Protein AF-U2T805-F1 (afdb_monomer)

pLDDT: mean 90.19, std 7.95, range [55.75, 98.56]

Foldseek 3Di:
DVVVVVVVVVVCVVPVVVVVVVVVVVVVVVVVCCVVPPPDDDPDDDDPPDPVVVVLVVCCVPPVVPSDDDDDDDDADPVRDDDDPVRLVVVVVVQVVCCVDPRDPDGDRVVVVVVVVVVVVVVVVVVVVVVVVVVVVVVVVVVVVVVVVVVVVVVVVVVVD

Nearest PDB structures (foldseek):
  8r08-assembly1_S  TM=1.888E-01  e=8.345E+00  Homo sapiens

Organism: NCBI:txid1358026

Sequence (161 aa):
MAELLYRLGKGSAKRAWVVIGAWIVVLAIAGAGFLIGYKGLSSSFDIPGTASGAVTDDLAKKLPKFSGASGTVVLTTKDGSAFTDAQKTAIADRIESAKDLPDVSGVTDPFSTEKQRADQQQQITDGRAKITAATAQLDAGQTQLDAGTAQLEAAQAQLDA

Solvent-accessible surface area (backbone atoms only — not comparable to full-atom values): 9804 Å² total; per-residue (Å²): 108,70,69,59,51,49,52,50,51,54,52,43,63,77,38,42,69,59,54,51,48,52,49,51,51,53,49,50,52,52,50,50,49,43,71,73,67,62,84,70,91,72,96,76,84,87,69,90,89,38,74,68,52,54,52,53,53,49,40,38,71,76,40,55,92,72,59,69,86,88,85,86,84,88,88,79,55,96,84,70,57,81,81,48,71,70,54,50,52,57,49,48,56,55,51,56,60,47,51,77,40,96,88,40,93,73,75,82,59,67,65,64,53,50,49,51,52,52,53,52,53,48,52,53,54,54,49,50,53,50,50,56,54,51,52,56,51,50,56,54,48,48,54,51,51,54,53,51,48,55,50,51,54,53,53,50,58,62,73,78,105

Radius of gyration: 39.88 Å; Cα contacts (8 Å, |Δi|>4): 30; chains: 1; bounding box: 95×45×110 Å

Structure (mmCIF, N/CA/C/O backbone):
data_AF-U2T805-F1
#
_entry.id   AF-U2T805-F1
#
loop_
_atom_site.group_PDB
_atom_site.id
_atom_site.type_symbol
_atom_site.label_atom_id
_atom_site.label_alt_id
_atom_site.label_comp_id
_atom_site.label_asym_id
_atom_site.label_entity_id
_atom_site.label_seq_id
_atom_site.pdbx_PDB_ins_code
_atom_site.Cartn_x
_atom_site.Cartn_y
_atom_site.Cartn_z
_atom_site.occupancy
_atom_site.B_iso_or_equiv
_atom_site.auth_seq_id
_atom_site.auth_comp_id
_atom_site.auth_asym_id
_atom_site.auth_atom_id
_atom_site.pdbx_PDB_model_num
ATOM 1 N N . MET A 1 1 ? 40.712 -28.708 -45.990 1.00 55.75 1 MET A N 1
ATOM 2 C CA . MET A 1 1 ? 40.174 -27.596 -45.165 1.00 55.75 1 MET A CA 1
ATOM 3 C C . MET A 1 1 ? 41.197 -26.492 -44.910 1.00 55.75 1 MET A C 1
ATOM 5 O O . MET A 1 1 ? 40.883 -25.345 -45.200 1.00 55.75 1 MET A O 1
ATOM 9 N N . ALA A 1 2 ? 42.411 -26.808 -44.440 1.00 74.06 2 ALA A N 1
ATOM 10 C CA . ALA A 1 2 ? 43.448 -25.806 -44.151 1.00 74.06 2 ALA A CA 1
ATOM 11 C C . ALA A 1 2 ? 43.795 -24.894 -45.344 1.00 74.06 2 ALA A C 1
ATOM 13 O O . ALA A 1 2 ? 43.910 -23.685 -45.181 1.00 74.06 2 ALA A O 1
ATOM 14 N N . GLU A 1 3 ? 43.871 -25.439 -46.560 1.00 79.62 3 GLU A N 1
ATOM 15 C CA . GLU A 1 3 ? 44.177 -24.647 -47.760 1.00 79.62 3 GLU A CA 1
ATOM 16 C C . GLU A 1 3 ? 43.044 -23.678 -48.154 1.00 79.62 3 GLU A C 1
ATOM 18 O O . GLU A 1 3 ? 43.290 -22.565 -48.619 1.00 79.62 3 GLU A O 1
ATOM 23 N N . LEU A 1 4 ? 41.791 -24.061 -47.899 1.00 79.94 4 LEU A N 1
ATOM 24 C CA . LEU A 1 4 ? 40.609 -23.242 -48.180 1.00 79.94 4 LEU A CA 1
ATOM 25 C C . LEU A 1 4 ? 40.520 -22.062 -47.198 1.00 79.94 4 LEU A C 1
ATOM 27 O O . LEU A 1 4 ? 40.309 -20.923 -47.614 1.00 79.94 4 LEU A O 1
ATOM 31 N N . LEU A 1 5 ? 40.796 -22.320 -45.914 1.00 82.75 5 LEU A N 1
ATOM 32 C CA . LEU A 1 5 ? 40.925 -21.295 -44.874 1.00 82.75 5 LEU A CA 1
ATOM 33 C C . LEU A 1 5 ? 42.141 -20.389 -45.105 1.00 82.75 5 LEU A C 1
ATOM 35 O O . LEU A 1 5 ? 42.037 -19.181 -44.916 1.00 82.75 5 LEU A O 1
ATOM 39 N N . TYR A 1 6 ? 43.268 -20.933 -45.575 1.00 83.00 6 TYR A N 1
ATOM 40 C CA . TYR A 1 6 ? 44.452 -20.147 -45.929 1.00 83.00 6 TYR A CA 1
ATOM 41 C C . TYR A 1 6 ? 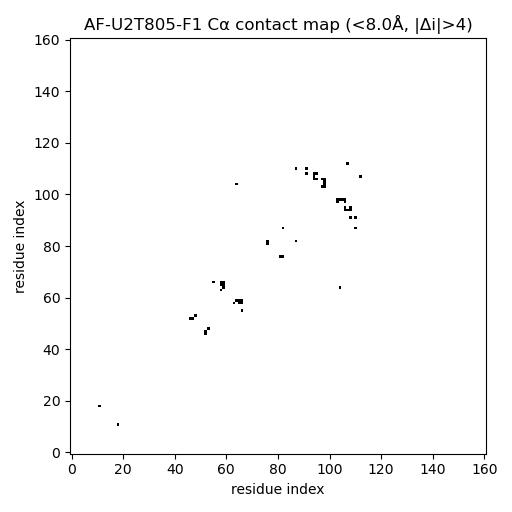44.167 -19.184 -47.089 1.00 83.00 6 TYR A C 1
ATOM 43 O O . TYR A 1 6 ? 44.547 -18.014 -47.037 1.00 83.00 6 TYR A O 1
ATOM 51 N N . ARG A 1 7 ? 43.442 -19.634 -48.122 1.00 83.69 7 ARG A N 1
ATOM 52 C CA . ARG A 1 7 ? 43.032 -18.778 -49.248 1.00 83.69 7 ARG A CA 1
ATOM 53 C C . ARG A 1 7 ? 42.033 -17.700 -48.826 1.00 83.69 7 ARG A C 1
ATOM 55 O O . ARG A 1 7 ? 42.204 -16.550 -49.229 1.00 83.69 7 ARG A O 1
ATOM 62 N N . LEU A 1 8 ? 41.046 -18.042 -47.996 1.00 81.56 8 LEU A N 1
ATOM 63 C CA . LEU A 1 8 ? 40.088 -17.086 -47.427 1.00 81.56 8 LEU A CA 1
ATOM 64 C C . LEU A 1 8 ? 40.781 -16.057 -46.527 1.00 81.56 8 LEU A C 1
ATOM 66 O O . LEU A 1 8 ? 40.606 -14.861 -46.728 1.00 81.56 8 LEU A O 1
ATOM 70 N N . GLY A 1 9 ? 41.637 -16.499 -45.603 1.00 81.31 9 GLY A N 1
ATOM 71 C CA . GLY A 1 9 ? 42.393 -15.622 -44.709 1.00 81.31 9 GLY A CA 1
ATOM 72 C C . GLY A 1 9 ? 43.346 -14.694 -45.463 1.00 81.31 9 GLY A C 1
ATOM 73 O O . GLY A 1 9 ? 43.364 -13.490 -45.216 1.00 81.31 9 GLY A O 1
ATOM 74 N N . LYS A 1 10 ? 44.078 -15.214 -46.457 1.00 83.12 10 LYS A N 1
ATOM 75 C CA . LYS A 1 10 ? 44.963 -14.410 -47.316 1.00 83.12 10 LYS A CA 1
ATOM 76 C C . LYS A 1 10 ? 44.183 -13.415 -48.181 1.00 83.12 10 LYS A C 1
ATOM 78 O O . LYS A 1 10 ? 44.658 -12.300 -48.395 1.00 83.12 10 LYS A O 1
ATOM 83 N N . GLY A 1 11 ? 42.999 -13.792 -48.668 1.00 81.25 11 GLY A N 1
ATOM 84 C CA . GLY A 1 11 ? 42.089 -12.910 -49.406 1.00 81.25 11 GLY A CA 1
ATOM 85 C C . GLY A 1 11 ? 41.535 -11.778 -48.537 1.00 81.25 11 GLY A C 1
ATOM 86 O O . GLY A 1 11 ? 41.597 -10.615 -48.939 1.00 81.25 11 GLY A O 1
ATOM 87 N N . SER A 1 12 ? 41.091 -12.105 -47.323 1.00 81.00 12 SER A N 1
ATOM 88 C CA . SER A 1 12 ? 40.615 -11.136 -46.334 1.00 81.00 12 SER A CA 1
ATOM 89 C C . SER A 1 12 ? 41.722 -10.187 -45.874 1.00 81.00 12 SER A C 1
ATOM 91 O O . SER A 1 12 ? 41.491 -8.987 -45.797 1.00 81.00 12 SER A O 1
ATOM 93 N N . ALA A 1 13 ? 42.947 -10.679 -45.654 1.00 82.50 13 ALA A N 1
ATOM 94 C CA . ALA A 1 13 ? 44.087 -9.855 -45.243 1.00 82.50 13 ALA A CA 1
ATOM 95 C C . ALA A 1 13 ? 44.553 -8.887 -46.345 1.00 82.50 13 ALA A C 1
ATOM 97 O O . ALA A 1 13 ? 44.851 -7.728 -46.068 1.00 82.50 13 ALA A O 1
ATOM 98 N N . LYS A 1 14 ? 44.562 -9.321 -47.615 1.00 87.50 14 LYS A N 1
ATOM 99 C CA . LYS A 1 14 ? 44.898 -8.441 -48.751 1.00 87.50 14 LYS A CA 1
ATOM 100 C C . LYS A 1 14 ? 43.884 -7.313 -48.962 1.00 87.50 14 LYS A C 1
ATOM 102 O O . LYS A 1 14 ? 44.233 -6.295 -49.549 1.00 87.50 14 LYS A O 1
ATOM 107 N N . ARG A 1 15 ? 42.635 -7.495 -48.520 1.00 89.19 15 ARG A N 1
ATOM 108 C CA . ARG A 1 15 ? 41.552 -6.502 -48.605 1.00 89.19 15 ARG A CA 1
ATOM 109 C C . ARG A 1 15 ? 40.981 -6.183 -47.222 1.00 89.19 15 ARG A C 1
ATOM 111 O O . ARG A 1 15 ? 39.768 -6.042 -47.078 1.00 89.19 15 ARG A O 1
ATOM 118 N N . ALA A 1 16 ? 41.851 -6.054 -46.219 1.00 87.38 16 ALA A N 1
ATOM 119 C CA . ALA A 1 16 ? 41.444 -5.915 -44.820 1.00 87.38 16 ALA A CA 1
ATOM 120 C C . ALA A 1 16 ? 40.433 -4.776 -44.609 1.00 87.38 16 ALA A C 1
ATOM 122 O O . ALA A 1 16 ? 39.414 -4.974 -43.958 1.00 87.38 16 ALA A O 1
ATOM 123 N N . TRP A 1 17 ? 40.643 -3.624 -45.251 1.00 89.56 17 TRP A N 1
ATOM 124 C CA . TRP A 1 17 ? 39.733 -2.477 -45.168 1.00 89.56 17 TRP A CA 1
ATOM 125 C C . TRP A 1 17 ? 38.333 -2.740 -45.735 1.00 89.56 17 TRP A C 1
ATOM 127 O O . TRP A 1 17 ? 37.355 -2.254 -45.178 1.00 89.56 17 TRP A O 1
ATOM 137 N N . VAL A 1 18 ? 38.214 -3.545 -46.795 1.00 92.19 18 VAL A N 1
ATOM 138 C CA . VAL A 1 18 ? 36.907 -3.926 -47.360 1.00 92.19 18 VAL A CA 1
ATOM 139 C C . VAL A 1 18 ? 36.173 -4.864 -46.407 1.00 92.19 18 VAL A C 1
ATOM 141 O O . VAL A 1 18 ? 34.978 -4.700 -46.186 1.00 92.19 18 VAL A O 1
ATOM 144 N N . VAL A 1 19 ? 36.888 -5.822 -45.811 1.00 93.12 19 VAL A N 1
ATOM 145 C CA . VAL A 1 19 ? 36.311 -6.760 -44.836 1.00 93.12 19 VAL A CA 1
ATOM 146 C C . VAL A 1 19 ? 35.861 -6.025 -43.572 1.00 93.12 19 VAL A C 1
ATOM 148 O O . VAL A 1 19 ? 34.758 -6.267 -43.091 1.00 93.12 19 VAL A O 1
ATOM 151 N N . ILE A 1 20 ? 36.674 -5.092 -43.069 1.00 94.00 20 ILE A N 1
ATOM 152 C CA . ILE A 1 20 ? 36.329 -4.244 -41.920 1.00 94.00 20 ILE A CA 1
ATOM 153 C C . ILE A 1 20 ? 35.111 -3.375 -42.245 1.00 94.00 20 ILE A C 1
ATOM 155 O O . ILE A 1 20 ? 34.157 -3.360 -41.473 1.00 94.00 20 ILE A O 1
ATOM 159 N N . GLY A 1 21 ? 35.099 -2.701 -43.400 1.00 96.38 21 GLY A N 1
ATOM 160 C CA . GLY A 1 21 ? 33.964 -1.884 -43.832 1.00 96.38 21 GLY A CA 1
ATOM 161 C C . GLY A 1 21 ? 32.672 -2.693 -43.959 1.00 96.38 21 GLY A C 1
ATOM 162 O O . GLY A 1 21 ? 31.633 -2.265 -43.466 1.00 96.38 21 GLY A O 1
ATOM 163 N N . ALA A 1 22 ? 32.740 -3.895 -44.538 1.00 95.88 22 ALA A N 1
ATOM 164 C CA . ALA A 1 22 ? 31.593 -4.796 -44.633 1.00 95.88 22 ALA A CA 1
ATOM 165 C C . ALA A 1 22 ? 31.051 -5.185 -43.248 1.00 95.88 22 ALA A C 1
ATOM 167 O O . ALA A 1 22 ? 29.843 -5.130 -43.030 1.00 95.88 22 ALA A O 1
ATOM 168 N N . TRP A 1 23 ? 31.924 -5.512 -42.291 1.00 96.88 23 TRP A N 1
ATOM 169 C CA . TRP A 1 23 ? 31.506 -5.805 -40.917 1.00 96.88 23 TRP A CA 1
ATOM 170 C C . TRP A 1 23 ? 30.914 -4.594 -40.202 1.00 96.88 23 TRP A C 1
ATOM 172 O O . TRP A 1 23 ? 29.907 -4.742 -39.518 1.00 96.88 23 TRP A O 1
ATOM 182 N N . ILE A 1 24 ? 31.480 -3.398 -40.389 1.00 97.75 24 ILE A N 1
ATOM 183 C CA . ILE A 1 24 ? 30.909 -2.160 -39.843 1.00 97.75 24 ILE A CA 1
ATOM 184 C C . ILE A 1 24 ? 29.499 -1.942 -40.392 1.00 97.75 24 ILE A C 1
ATOM 186 O O . ILE A 1 24 ? 28.597 -1.631 -39.622 1.00 97.75 24 ILE A O 1
ATOM 190 N N . VAL A 1 25 ? 29.280 -2.153 -41.692 1.00 97.69 25 VAL A N 1
ATOM 191 C CA . VAL A 1 25 ? 27.948 -2.039 -42.302 1.00 97.69 25 VAL A CA 1
ATOM 192 C C . VAL A 1 25 ? 26.983 -3.073 -41.721 1.00 97.69 25 VAL A C 1
ATOM 194 O O . VAL A 1 25 ? 25.871 -2.715 -41.344 1.00 97.69 25 VAL A O 1
ATOM 197 N N . VAL A 1 26 ? 27.398 -4.336 -41.584 1.00 97.81 26 VAL A N 1
ATOM 198 C CA . VAL A 1 26 ? 26.568 -5.390 -40.973 1.00 97.81 26 VAL A CA 1
ATOM 199 C C . VAL A 1 26 ? 26.204 -5.040 -39.529 1.00 97.81 26 VAL A C 1
ATOM 201 O O . VAL A 1 26 ? 25.039 -5.149 -39.152 1.00 97.81 26 VAL A O 1
ATOM 204 N N . LEU A 1 27 ? 27.167 -4.570 -38.732 1.00 97.75 27 LEU A N 1
ATOM 205 C CA . LEU A 1 27 ? 26.932 -4.145 -37.351 1.00 97.75 27 LEU A CA 1
ATOM 206 C C . LEU A 1 27 ? 26.049 -2.899 -37.274 1.00 97.75 27 LEU A C 1
ATOM 208 O O . LEU A 1 27 ? 25.197 -2.823 -36.397 1.00 97.75 27 LEU A O 1
ATOM 212 N N . ALA A 1 28 ? 26.206 -1.947 -38.194 1.00 96.88 28 ALA A N 1
ATOM 213 C CA . ALA A 1 28 ? 25.363 -0.760 -38.263 1.00 96.88 28 ALA A CA 1
ATOM 214 C C . ALA A 1 28 ? 23.913 -1.125 -38.603 1.00 96.88 28 ALA A C 1
ATOM 216 O O . ALA A 1 28 ? 22.996 -0.623 -37.961 1.00 96.88 28 ALA A O 1
ATOM 217 N N . ILE A 1 29 ? 23.695 -2.041 -39.553 1.00 97.38 29 ILE A N 1
ATOM 218 C CA . ILE A 1 29 ? 22.359 -2.548 -39.897 1.00 97.38 29 ILE A CA 1
ATOM 219 C C . ILE A 1 29 ? 21.755 -3.308 -38.714 1.00 97.38 29 ILE A C 1
ATOM 221 O O . ILE A 1 29 ? 20.607 -3.057 -38.353 1.00 97.38 29 ILE A O 1
ATOM 225 N N . ALA A 1 30 ? 22.517 -4.206 -38.084 1.00 96.19 30 ALA A N 1
ATOM 226 C CA . ALA A 1 30 ? 22.054 -4.958 -36.920 1.00 96.19 30 ALA A CA 1
ATOM 227 C C . ALA A 1 30 ? 21.725 -4.030 -35.738 1.00 96.19 30 ALA A C 1
ATOM 229 O O . ALA A 1 30 ? 20.677 -4.175 -35.115 1.00 96.19 30 ALA A O 1
ATOM 230 N N . GLY A 1 31 ? 22.583 -3.044 -35.466 1.00 95.38 31 GLY A N 1
ATOM 231 C CA . GLY A 1 31 ? 22.384 -2.038 -34.426 1.00 95.38 31 GLY A CA 1
ATOM 232 C C . GLY A 1 31 ? 21.182 -1.138 -34.705 1.00 95.38 31 GLY A C 1
ATOM 233 O O . GLY A 1 31 ? 20.369 -0.923 -33.814 1.00 95.38 31 GLY A O 1
ATOM 234 N N . ALA A 1 32 ? 21.007 -0.670 -35.942 1.00 94.94 32 ALA A N 1
ATOM 235 C CA . ALA A 1 32 ? 19.831 0.102 -36.339 1.00 94.94 32 ALA A CA 1
ATOM 236 C C . ALA A 1 32 ? 18.544 -0.730 -36.230 1.00 94.94 32 ALA A C 1
ATOM 238 O O . ALA A 1 32 ? 17.553 -0.260 -35.677 1.00 94.94 32 ALA A O 1
ATOM 239 N N . GLY A 1 33 ? 18.569 -1.984 -36.690 1.00 94.56 33 GLY A N 1
ATOM 240 C CA . GLY A 1 33 ? 17.451 -2.915 -36.547 1.00 94.56 33 GLY A CA 1
ATOM 241 C C . GLY A 1 33 ? 17.095 -3.169 -35.084 1.00 94.56 33 GLY A C 1
ATOM 242 O O . GLY A 1 33 ? 15.919 -3.162 -34.729 1.00 94.56 33 GLY A O 1
ATOM 243 N N . PHE A 1 34 ? 18.102 -3.309 -34.219 1.00 93.12 34 PHE A N 1
ATOM 244 C CA . PHE A 1 34 ? 17.902 -3.400 -32.778 1.00 93.12 34 PHE A CA 1
ATOM 245 C C . PHE A 1 34 ? 17.272 -2.122 -32.216 1.00 93.12 34 PHE A C 1
ATOM 247 O O . PHE A 1 34 ? 16.256 -2.208 -31.543 1.00 93.12 34 PHE A O 1
ATOM 254 N N . LEU A 1 35 ? 17.796 -0.935 -32.532 1.00 90.69 35 LEU A N 1
ATOM 255 C CA . LEU A 1 35 ? 17.247 0.332 -32.030 1.00 90.69 35 LEU A CA 1
ATOM 256 C C . LEU A 1 35 ? 15.790 0.571 -32.456 1.00 90.69 35 LEU A C 1
ATOM 258 O O . LEU A 1 35 ? 15.025 1.155 -31.696 1.00 90.69 35 LEU A O 1
ATOM 262 N N . ILE A 1 36 ? 15.400 0.114 -33.648 1.00 92.56 36 ILE A N 1
ATOM 263 C CA . ILE A 1 36 ? 14.030 0.254 -34.162 1.00 92.56 36 ILE A CA 1
ATOM 264 C C . ILE A 1 36 ? 13.099 -0.833 -33.593 1.00 92.56 36 ILE A C 1
ATOM 266 O O . ILE A 1 36 ? 11.932 -0.567 -33.313 1.00 92.56 36 ILE A O 1
ATOM 270 N N . GLY A 1 37 ? 13.586 -2.069 -33.456 1.00 85.44 37 GLY A N 1
ATOM 271 C CA . GLY A 1 37 ? 12.775 -3.236 -33.091 1.00 85.44 37 GLY A CA 1
ATOM 272 C C . GLY A 1 37 ? 12.761 -3.585 -31.602 1.00 85.44 37 GLY A C 1
ATOM 273 O O . GLY A 1 37 ? 11.907 -4.359 -31.167 1.00 85.44 37 GLY A O 1
ATOM 274 N N . TYR A 1 38 ? 13.690 -3.050 -30.810 1.00 85.44 38 TYR A N 1
ATOM 275 C CA . TYR A 1 38 ? 13.809 -3.367 -29.393 1.00 85.44 38 TYR A CA 1
ATOM 276 C C . TYR A 1 38 ? 12.702 -2.681 -28.588 1.00 85.44 38 TYR A C 1
ATOM 278 O O . TYR A 1 38 ? 12.735 -1.480 -28.336 1.00 85.44 38 TYR A O 1
ATOM 286 N N . LYS A 1 39 ? 11.721 -3.476 -28.153 1.00 79.69 39 LYS A N 1
ATOM 287 C CA . LYS A 1 39 ? 10.590 -3.036 -27.318 1.00 79.69 39 LYS A CA 1
ATOM 288 C C . LYS A 1 39 ? 10.808 -3.274 -25.817 1.00 79.69 39 LYS A C 1
ATOM 290 O O . LYS A 1 39 ? 9.857 -3.222 -25.045 1.00 79.69 39 LYS A O 1
ATOM 295 N N . GLY A 1 40 ? 12.052 -3.524 -25.403 1.00 80.12 40 GLY A N 1
ATOM 296 C CA . GLY A 1 40 ? 12.398 -3.880 -24.027 1.00 80.12 40 GLY A CA 1
ATOM 297 C C . GLY A 1 40 ? 12.404 -5.388 -23.764 1.00 80.12 40 GLY A C 1
ATOM 298 O O . GLY A 1 40 ? 11.959 -6.192 -24.583 1.00 80.12 40 GLY A O 1
ATOM 299 N N . LEU A 1 41 ? 12.943 -5.767 -22.606 1.00 76.88 41 LEU A N 1
ATOM 300 C CA . LEU A 1 41 ? 12.866 -7.129 -22.081 1.00 76.88 41 LEU A CA 1
ATOM 301 C C . LEU A 1 41 ? 11.497 -7.300 -21.416 1.00 76.88 41 LEU A C 1
ATOM 303 O O . LEU A 1 41 ? 11.196 -6.595 -20.455 1.00 76.88 41 LEU A O 1
ATOM 307 N N . SER A 1 42 ? 10.677 -8.218 -21.928 1.00 72.88 42 SER A N 1
ATOM 308 C CA . SER A 1 42 ? 9.408 -8.577 -21.293 1.00 72.88 42 SER A CA 1
ATOM 309 C C . SER A 1 42 ? 9.542 -9.897 -20.546 1.00 72.88 42 SER A C 1
ATOM 311 O O . SER A 1 42 ? 10.029 -10.881 -21.100 1.00 72.88 42 SER A O 1
ATOM 313 N N . SER A 1 43 ? 9.064 -9.923 -19.304 1.00 72.31 43 SER A N 1
ATOM 314 C CA . SER A 1 43 ? 8.878 -11.159 -18.535 1.00 72.31 43 SER A CA 1
ATOM 315 C C . SER A 1 43 ? 7.510 -11.803 -18.789 1.00 72.31 43 SER A C 1
ATOM 317 O O . SER A 1 43 ? 7.203 -12.827 -18.184 1.00 72.31 43 SER A O 1
ATOM 319 N N . SER A 1 44 ? 6.673 -11.212 -19.652 1.00 65.81 44 SER A N 1
ATOM 320 C CA . SER A 1 44 ? 5.399 -11.799 -20.068 1.00 65.81 44 SER A CA 1
ATOM 321 C C . SER A 1 44 ? 5.563 -12.570 -21.377 1.00 65.81 44 SER A C 1
ATOM 323 O O . SER A 1 44 ? 6.114 -12.066 -22.357 1.00 65.81 44 SER A O 1
ATOM 325 N N . PHE A 1 45 ? 5.083 -13.811 -21.376 1.00 67.25 45 PHE A N 1
ATOM 326 C CA . PHE A 1 45 ? 5.046 -14.690 -22.538 1.00 67.25 45 PHE A CA 1
ATOM 327 C C . PHE A 1 45 ? 3.588 -15.076 -22.771 1.0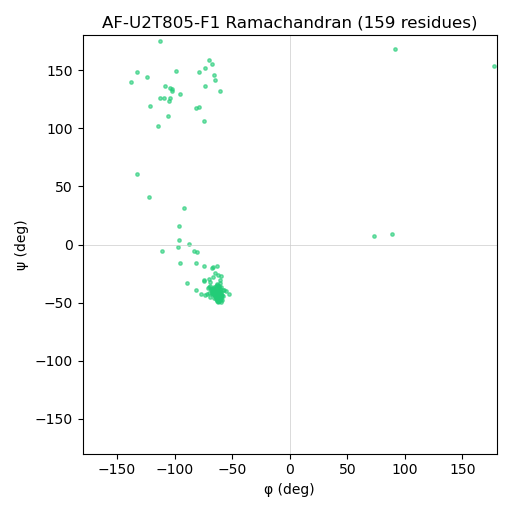0 67.25 45 PHE A C 1
ATOM 329 O O . PHE A 1 45 ? 2.961 -15.654 -21.885 1.00 67.25 45 PHE A O 1
ATOM 336 N N . ASP A 1 46 ? 3.052 -14.729 -23.936 1.00 70.25 46 ASP A N 1
ATOM 337 C CA . ASP A 1 46 ? 1.692 -15.088 -24.330 1.00 70.25 46 ASP A CA 1
ATOM 338 C C . ASP A 1 46 ? 1.742 -16.235 -25.346 1.00 70.25 46 ASP A C 1
ATOM 340 O O . ASP A 1 46 ? 2.564 -16.222 -26.267 1.00 70.25 46 ASP A O 1
ATOM 344 N N . ILE A 1 47 ? 0.895 -17.250 -25.152 1.00 75.56 47 ILE A N 1
ATOM 345 C CA . ILE A 1 47 ? 0.732 -18.354 -26.101 1.00 75.56 47 ILE A CA 1
ATOM 346 C C . ILE A 1 47 ? -0.692 -18.265 -26.662 1.00 75.56 47 ILE A C 1
ATOM 348 O O . ILE A 1 47 ? -1.642 -18.687 -25.986 1.00 75.56 47 ILE A O 1
ATOM 352 N N . PRO A 1 48 ? -0.862 -17.752 -27.894 1.00 75.00 48 PRO A N 1
ATOM 353 C CA . PRO A 1 48 ? -2.181 -17.589 -28.482 1.00 75.00 48 PRO A CA 1
ATOM 354 C C . PRO A 1 48 ? -2.858 -18.948 -28.714 1.00 75.00 48 PRO A C 1
ATOM 356 O O . PRO A 1 48 ? -2.222 -19.921 -29.118 1.00 75.00 48 PRO A O 1
ATOM 359 N N . GLY A 1 49 ? -4.173 -19.008 -28.474 1.00 80.69 49 GLY A N 1
ATOM 360 C CA . GLY A 1 49 ? -5.003 -20.194 -28.729 1.00 80.69 49 GLY A CA 1
ATOM 361 C C . GLY A 1 49 ? -5.110 -21.201 -27.576 1.00 80.69 49 GLY A C 1
ATOM 362 O O . GLY A 1 49 ? -5.657 -22.286 -27.766 1.00 80.69 49 GLY A O 1
ATOM 363 N N . THR A 1 50 ? -4.618 -20.872 -26.378 1.00 90.38 50 THR A N 1
ATOM 364 C CA . THR A 1 50 ? -4.799 -21.727 -25.193 1.00 90.38 50 THR A CA 1
ATOM 365 C C . THR A 1 50 ? -6.195 -21.569 -24.579 1.00 90.38 50 THR A C 1
ATOM 367 O O . THR A 1 50 ? -6.778 -20.485 -24.588 1.00 90.38 50 THR A O 1
ATOM 370 N N . ALA A 1 51 ? -6.730 -22.644 -23.985 1.00 86.19 51 ALA A N 1
ATOM 371 C CA . ALA A 1 51 ? -8.017 -22.598 -23.281 1.00 86.19 51 ALA A CA 1
ATOM 372 C C . ALA A 1 51 ? -8.000 -21.605 -22.103 1.00 86.19 51 ALA A C 1
ATOM 374 O O . ALA A 1 51 ? -8.969 -20.878 -21.896 1.00 86.19 51 ALA A O 1
ATOM 375 N N . SER A 1 52 ? -6.881 -21.526 -21.373 1.00 84.88 52 SER A N 1
ATOM 376 C CA . SER A 1 52 ? -6.689 -20.543 -20.301 1.00 84.88 52 SER A CA 1
ATOM 377 C C . SER A 1 52 ? -6.710 -19.105 -20.828 1.00 84.88 52 SER A C 1
ATOM 379 O O . SER A 1 52 ? -7.317 -18.248 -20.195 1.00 84.88 52 SER A O 1
ATOM 381 N N . GLY A 1 53 ? -6.120 -18.846 -22.003 1.00 83.12 53 GLY A N 1
ATOM 382 C CA . GLY A 1 53 ? -6.189 -17.539 -22.663 1.00 83.12 53 GLY A CA 1
ATOM 383 C C . GLY A 1 53 ? -7.624 -17.134 -23.003 1.00 83.12 53 GLY A C 1
ATOM 384 O O . GLY A 1 53 ? -8.038 -16.028 -22.679 1.00 83.12 53 GLY A O 1
ATOM 385 N N . ALA A 1 54 ? -8.429 -18.059 -23.538 1.00 86.00 54 ALA A N 1
ATOM 386 C CA . ALA A 1 54 ? -9.835 -17.788 -23.850 1.00 86.00 54 ALA A CA 1
ATOM 387 C C . ALA A 1 54 ? -10.676 -17.436 -22.606 1.00 86.00 54 ALA A C 1
ATOM 389 O O . ALA A 1 54 ? -11.565 -16.589 -22.685 1.00 86.00 54 ALA A O 1
ATOM 390 N N . VAL A 1 55 ? -10.393 -18.057 -21.453 1.00 87.69 55 VAL A N 1
ATOM 391 C CA . VAL A 1 55 ? -11.042 -17.706 -20.177 1.00 87.69 55 VAL A CA 1
ATOM 392 C C . VAL A 1 55 ? -10.617 -16.314 -19.712 1.00 87.69 55 VAL A C 1
ATOM 394 O O . VAL A 1 55 ? -11.469 -15.536 -19.288 1.00 87.69 55 VAL A O 1
ATOM 397 N N . THR A 1 56 ? -9.332 -15.973 -19.825 1.00 84.00 56 THR A N 1
ATOM 398 C CA . THR A 1 56 ? -8.827 -14.627 -19.511 1.00 84.00 56 THR A CA 1
ATOM 399 C C . THR A 1 56 ? -9.452 -13.565 -20.420 1.00 84.00 56 THR A C 1
ATOM 401 O O . THR A 1 56 ? -9.872 -12.518 -19.931 1.00 84.00 56 THR A O 1
ATOM 404 N N . ASP A 1 57 ? -9.603 -13.849 -21.716 1.00 85.94 57 ASP A N 1
ATOM 405 C CA . ASP A 1 57 ? -10.264 -12.959 -22.676 1.00 85.94 57 ASP A CA 1
ATOM 406 C C . ASP A 1 57 ? -11.749 -12.757 -22.354 1.00 85.94 57 ASP A C 1
ATOM 408 O O . ASP A 1 57 ? -12.277 -11.648 -22.467 1.00 85.94 57 ASP A O 1
ATOM 412 N N . ASP A 1 58 ? -12.453 -13.823 -21.968 1.00 88.50 58 ASP A N 1
ATOM 413 C CA . ASP A 1 58 ? -13.866 -13.745 -21.589 1.00 88.50 58 ASP A CA 1
ATOM 414 C C . ASP A 1 58 ? -14.045 -13.006 -20.253 1.00 88.50 58 ASP A C 1
ATOM 416 O O . ASP A 1 58 ? -14.963 -12.194 -20.109 1.00 88.50 58 ASP A O 1
ATOM 420 N N . LEU A 1 59 ? -13.115 -13.199 -19.309 1.00 86.12 59 LEU A N 1
ATOM 421 C CA . LEU A 1 59 ? -13.035 -12.421 -18.075 1.00 86.12 59 LEU A CA 1
ATOM 422 C C . LEU A 1 59 ? -12.804 -10.935 -18.377 1.00 86.12 59 LEU A C 1
ATOM 424 O O . LEU A 1 59 ? -13.497 -10.097 -17.808 1.00 86.12 59 LEU A O 1
ATOM 428 N N . ALA A 1 60 ? -11.914 -10.602 -19.315 1.00 84.69 60 ALA A N 1
ATOM 429 C CA . ALA A 1 60 ? -11.678 -9.223 -19.742 1.00 84.69 60 ALA A CA 1
ATOM 430 C C . ALA A 1 60 ? -12.897 -8.572 -20.401 1.00 84.69 60 ALA A C 1
ATOM 432 O O . ALA A 1 60 ? -13.170 -7.394 -20.176 1.00 84.69 60 ALA A O 1
ATOM 433 N N . LYS A 1 61 ? -13.681 -9.340 -21.161 1.00 86.75 61 LYS A N 1
ATOM 434 C CA . LYS A 1 61 ? -14.917 -8.849 -21.787 1.00 86.75 61 LYS A CA 1
ATOM 435 C C . LYS A 1 61 ? -16.052 -8.657 -20.781 1.00 86.75 61 LYS A C 1
ATOM 437 O O . LYS A 1 61 ? -16.775 -7.668 -20.866 1.00 86.75 61 LYS A O 1
ATOM 442 N N . LYS A 1 62 ? -16.244 -9.604 -19.857 1.00 89.88 62 LYS A N 1
ATOM 443 C CA . LYS A 1 62 ? -17.397 -9.618 -18.935 1.00 89.88 62 LYS A CA 1
ATOM 444 C C . LYS A 1 62 ? -17.147 -8.855 -17.640 1.00 89.88 62 LYS A C 1
ATOM 446 O O . LYS A 1 62 ? -18.075 -8.280 -17.080 1.00 89.88 62 LYS A O 1
ATOM 451 N N . LEU A 1 63 ? -15.909 -8.857 -17.160 1.00 87.94 63 LEU A N 1
ATOM 452 C CA . LEU A 1 63 ? -15.484 -8.270 -15.894 1.00 87.94 63 LEU A CA 1
ATOM 453 C C . LEU A 1 63 ? -14.222 -7.410 -16.095 1.00 87.94 63 LEU A C 1
ATOM 455 O O . LEU A 1 63 ? -13.201 -7.653 -15.450 1.00 87.94 63 LEU A O 1
ATOM 459 N N . PRO A 1 64 ? -14.289 -6.353 -16.929 1.00 79.50 64 PRO A N 1
ATOM 460 C CA . PRO A 1 64 ? -13.123 -5.540 -17.290 1.00 79.50 64 PRO A CA 1
ATOM 461 C C . PRO A 1 64 ? -12.438 -4.882 -16.083 1.00 79.50 64 PRO A C 1
ATOM 463 O O . PRO A 1 64 ? -11.235 -4.651 -16.086 1.00 79.50 64 PRO A O 1
ATOM 466 N N . LYS A 1 65 ? -13.186 -4.619 -15.002 1.00 76.50 65 LYS A N 1
ATOM 467 C CA . LYS A 1 65 ? -12.631 -4.086 -13.746 1.00 76.50 65 LYS A CA 1
ATOM 468 C C . LYS A 1 65 ? -11.697 -5.055 -13.014 1.00 76.50 65 LYS A C 1
ATOM 470 O O . LYS A 1 65 ? -10.941 -4.617 -12.158 1.00 76.50 65 LYS A O 1
ATOM 475 N N . PHE A 1 66 ? -11.776 -6.349 -13.314 1.00 74.12 66 PHE A N 1
ATOM 476 C CA . PHE A 1 66 ? -11.002 -7.404 -12.656 1.00 74.12 66 PHE A CA 1
ATOM 477 C C . PHE A 1 66 ? -9.943 -8.022 -13.573 1.00 74.12 66 PHE A C 1
ATOM 479 O O . PHE A 1 66 ? -9.141 -8.830 -13.118 1.00 74.12 66 PHE A O 1
ATOM 486 N N . SER A 1 67 ? -9.913 -7.644 -14.851 1.00 73.88 67 SER A N 1
ATOM 487 C CA . SER A 1 67 ? -8.995 -8.192 -15.850 1.00 73.88 67 SER A CA 1
ATOM 488 C C . SER A 1 67 ? -7.693 -7.398 -15.990 1.00 73.88 67 SER A C 1
ATOM 490 O O . SER A 1 67 ? -7.141 -7.299 -17.083 1.00 73.88 67 SER A O 1
ATOM 492 N N . GLY A 1 68 ? -7.222 -6.795 -14.899 1.00 77.31 68 GLY A N 1
ATOM 493 C CA . GLY A 1 68 ? -6.011 -5.977 -14.858 1.00 77.31 68 GLY A CA 1
ATOM 494 C C . GLY A 1 68 ? -4.894 -6.611 -14.033 1.00 77.31 68 GLY A C 1
ATOM 495 O O . GLY A 1 68 ? -5.073 -7.642 -13.385 1.00 77.31 68 GLY A O 1
ATOM 496 N N . ALA A 1 69 ? -3.734 -5.962 -14.038 1.00 80.31 69 ALA A N 1
ATOM 497 C CA . ALA A 1 69 ? -2.631 -6.289 -13.144 1.00 80.31 69 ALA A CA 1
ATOM 498 C C . ALA A 1 69 ? -2.620 -5.334 -11.942 1.00 80.31 69 ALA A C 1
ATOM 500 O O . ALA A 1 69 ? -2.978 -4.164 -12.065 1.00 80.31 69 ALA A O 1
ATOM 501 N N . SER A 1 70 ? -2.150 -5.826 -10.796 1.00 85.44 70 SER A N 1
ATOM 502 C CA . SER A 1 70 ? -1.888 -5.005 -9.611 1.00 85.44 70 SER A CA 1
ATOM 503 C C . SER A 1 70 ? -0.384 -4.863 -9.406 1.00 85.44 70 SER A C 1
ATOM 505 O O . SER A 1 70 ? 0.353 -5.845 -9.507 1.00 85.44 70 SER A O 1
ATOM 507 N N . GLY A 1 71 ? 0.070 -3.649 -9.098 1.00 86.50 71 GLY A N 1
ATOM 508 C CA . GLY A 1 71 ? 1.463 -3.348 -8.773 1.00 86.50 71 GLY A CA 1
ATOM 509 C C . GLY A 1 71 ? 1.581 -2.672 -7.410 1.00 86.50 71 GLY A C 1
ATOM 510 O O . GLY A 1 71 ? 0.729 -1.868 -7.041 1.00 86.50 71 GLY A O 1
ATOM 511 N N . THR A 1 72 ? 2.651 -2.982 -6.676 1.00 90.50 72 THR A N 1
ATOM 512 C CA . THR A 1 72 ? 2.933 -2.381 -5.365 1.00 90.50 72 THR A CA 1
ATOM 513 C C . THR A 1 72 ? 4.174 -1.506 -5.451 1.00 90.50 72 THR A C 1
ATOM 515 O O . THR A 1 72 ? 5.239 -1.973 -5.852 1.00 90.50 72 THR A O 1
ATOM 518 N N . VAL A 1 73 ? 4.048 -0.247 -5.028 1.00 88.94 73 VAL A N 1
ATOM 519 C CA . VAL A 1 73 ? 5.170 0.689 -4.886 1.00 88.94 73 VAL A CA 1
ATOM 520 C C . VAL A 1 73 ? 5.426 0.920 -3.403 1.00 88.94 73 VAL A C 1
ATOM 522 O O . VAL A 1 73 ? 4.517 1.290 -2.664 1.00 88.94 73 VAL A O 1
ATOM 525 N N . VAL A 1 74 ? 6.666 0.706 -2.965 1.00 91.12 74 VAL A N 1
ATOM 526 C CA . VAL A 1 74 ? 7.074 0.898 -1.569 1.00 91.12 74 VAL A CA 1
ATOM 527 C C . VAL A 1 74 ? 7.890 2.179 -1.460 1.00 91.12 74 VAL A C 1
ATOM 529 O O . VAL A 1 74 ? 8.908 2.330 -2.135 1.00 91.12 74 VAL A O 1
ATOM 532 N N . LEU A 1 75 ? 7.449 3.095 -0.597 1.00 90.69 75 LEU A N 1
ATOM 533 C CA . LEU A 1 75 ? 8.178 4.317 -0.274 1.00 90.69 75 LEU A CA 1
ATOM 534 C C . LEU A 1 75 ? 8.871 4.155 1.078 1.00 90.69 75 LEU A C 1
ATOM 536 O O . LEU A 1 75 ? 8.252 3.729 2.050 1.00 90.69 75 LEU A O 1
ATOM 540 N N . THR A 1 76 ? 10.143 4.539 1.147 1.00 92.62 76 THR A N 1
ATOM 541 C CA . THR A 1 76 ? 10.921 4.564 2.390 1.00 92.62 76 THR A CA 1
ATOM 542 C C . THR A 1 76 ? 11.665 5.884 2.527 1.00 92.62 76 THR A C 1
ATOM 544 O O . THR A 1 76 ? 12.089 6.485 1.536 1.00 92.62 76 THR A O 1
ATOM 547 N N . THR A 1 77 ? 11.856 6.329 3.762 1.00 94.44 77 THR A N 1
ATOM 548 C CA . THR A 1 77 ? 12.838 7.362 4.092 1.00 94.44 77 THR A CA 1
ATOM 549 C C . THR A 1 77 ? 14.245 6.759 4.022 1.00 94.44 77 THR A C 1
ATOM 551 O O . THR A 1 77 ? 14.431 5.550 4.183 1.00 94.44 77 THR A O 1
ATOM 554 N N . LYS A 1 78 ? 15.255 7.584 3.724 1.00 93.06 78 LYS A N 1
ATOM 555 C CA . LYS A 1 78 ? 16.650 7.115 3.591 1.00 93.06 78 LYS A CA 1
ATOM 556 C C . LYS A 1 78 ? 17.270 6.714 4.927 1.00 93.06 78 LYS A C 1
ATOM 558 O O . LYS A 1 78 ? 18.162 5.878 4.962 1.00 93.06 78 LYS A O 1
ATOM 563 N N . ASP A 1 79 ? 16.825 7.356 5.995 1.00 91.88 79 ASP A N 1
ATOM 564 C CA . ASP A 1 79 ? 17.311 7.191 7.362 1.00 91.88 79 ASP A CA 1
ATOM 565 C C . ASP A 1 79 ? 16.444 6.228 8.189 1.00 91.88 79 ASP A C 1
ATOM 567 O O . ASP A 1 79 ? 16.757 5.967 9.347 1.00 91.88 79 ASP A O 1
ATOM 571 N N . GLY A 1 80 ? 15.359 5.696 7.612 1.00 90.75 80 GLY A N 1
ATOM 572 C CA . GLY A 1 80 ? 14.400 4.842 8.314 1.00 90.75 80 GLY A CA 1
ATOM 573 C C . GLY A 1 80 ? 13.501 5.595 9.299 1.00 90.75 80 GLY A C 1
ATOM 574 O O . GLY A 1 80 ? 12.755 4.962 10.045 1.00 90.75 80 GLY A O 1
ATOM 575 N N . SER A 1 81 ? 13.552 6.930 9.316 1.00 94.25 81 SER A N 1
ATOM 576 C CA . SER A 1 81 ? 12.653 7.745 10.131 1.00 94.25 81 SER A CA 1
ATOM 577 C C . SER A 1 81 ? 11.206 7.644 9.638 1.00 94.25 81 SER A C 1
ATOM 579 O O . SER A 1 81 ? 10.937 7.349 8.470 1.00 94.25 81 SER A O 1
ATOM 581 N N . ALA A 1 82 ? 10.248 7.888 10.531 1.00 92.88 82 ALA A N 1
ATOM 582 C CA . ALA A 1 82 ? 8.844 7.957 10.145 1.00 92.88 82 ALA A CA 1
ATOM 583 C C . ALA A 1 82 ? 8.591 9.159 9.221 1.00 92.88 82 ALA A C 1
ATOM 585 O O . ALA A 1 82 ? 9.175 10.227 9.404 1.00 92.88 82 ALA A O 1
ATOM 586 N N . PHE A 1 83 ? 7.668 9.004 8.267 1.00 94.19 83 PHE A N 1
ATOM 587 C CA . PHE A 1 83 ? 7.249 10.115 7.417 1.00 94.19 83 PHE A CA 1
ATOM 588 C C . PHE A 1 83 ? 6.648 11.249 8.252 1.00 94.19 83 PHE A C 1
ATOM 590 O O . PHE A 1 83 ? 5.755 11.024 9.076 1.00 94.19 83 PHE A O 1
ATOM 597 N N . THR A 1 84 ? 7.098 12.474 7.993 1.00 94.81 84 THR A N 1
ATOM 598 C CA . THR A 1 84 ? 6.477 13.681 8.542 1.00 94.81 84 THR A CA 1
ATOM 599 C C . THR A 1 84 ? 5.115 13.913 7.898 1.00 94.81 84 THR A C 1
ATOM 601 O O . THR A 1 84 ? 4.854 13.448 6.789 1.00 94.81 84 THR A O 1
ATOM 604 N N . ASP A 1 85 ? 4.237 14.672 8.550 1.00 93.44 85 ASP A N 1
ATOM 605 C CA . ASP A 1 85 ? 2.903 14.923 7.993 1.00 93.44 85 ASP A CA 1
ATOM 606 C C . ASP A 1 85 ? 2.964 15.690 6.666 1.00 93.44 85 ASP A C 1
ATOM 608 O O . ASP A 1 85 ? 2.225 15.371 5.741 1.00 93.44 85 ASP A O 1
ATOM 612 N N . ALA A 1 86 ? 3.934 16.598 6.507 1.00 94.44 86 ALA A N 1
ATOM 613 C CA . ALA A 1 86 ? 4.190 17.257 5.228 1.00 94.44 86 ALA A CA 1
ATOM 614 C C . ALA A 1 86 ? 4.589 16.260 4.121 1.00 94.44 86 ALA A C 1
ATOM 616 O O . ALA A 1 86 ? 4.134 16.383 2.985 1.00 94.44 86 ALA A O 1
ATOM 617 N N . GLN A 1 87 ? 5.413 15.255 4.443 1.00 94.69 87 GLN A N 1
ATOM 618 C CA . GLN A 1 87 ? 5.777 14.199 3.493 1.00 94.69 87 GLN A CA 1
ATOM 619 C C . GLN A 1 87 ? 4.579 13.314 3.150 1.00 94.69 87 GLN A C 1
ATOM 621 O O . GLN A 1 87 ? 4.397 12.985 1.982 1.00 94.69 87 GLN A O 1
ATOM 626 N N . LYS A 1 88 ? 3.751 12.954 4.138 1.00 94.38 88 LYS A N 1
ATOM 627 C CA . LYS A 1 88 ? 2.533 12.166 3.906 1.00 94.38 88 LYS A CA 1
ATOM 628 C C . LYS A 1 88 ? 1.585 12.885 2.954 1.00 94.38 88 LYS A C 1
ATOM 630 O O . LYS A 1 88 ? 1.147 12.268 1.991 1.00 94.38 88 LYS A O 1
ATOM 635 N N . THR A 1 89 ? 1.338 14.180 3.168 1.00 93.31 89 THR A N 1
ATOM 636 C CA . THR A 1 89 ? 0.500 14.994 2.274 1.00 93.31 89 THR A CA 1
ATOM 637 C C . THR A 1 89 ? 1.072 15.030 0.861 1.00 93.31 89 THR A C 1
ATOM 639 O O . THR A 1 89 ? 0.370 14.703 -0.086 1.00 93.31 89 THR A O 1
ATOM 642 N N . ALA A 1 90 ? 2.369 15.316 0.707 1.00 93.88 90 ALA A N 1
ATOM 643 C CA . ALA A 1 90 ? 2.998 15.360 -0.613 1.00 93.88 90 ALA A CA 1
ATOM 644 C C . ALA A 1 90 ? 2.945 14.007 -1.351 1.00 93.88 90 ALA A C 1
ATOM 646 O O . ALA A 1 90 ? 2.783 13.962 -2.572 1.00 93.88 90 ALA A O 1
ATOM 647 N N . ILE A 1 91 ? 3.087 12.894 -0.624 1.00 93.81 91 ILE A N 1
ATOM 648 C CA . ILE A 1 91 ? 2.951 11.548 -1.190 1.00 93.81 91 ILE A CA 1
ATOM 649 C C . ILE A 1 91 ? 1.492 11.280 -1.573 1.00 93.81 91 ILE A C 1
ATOM 651 O O . ILE A 1 91 ? 1.255 10.788 -2.672 1.00 93.81 91 ILE A O 1
ATOM 655 N N . ALA A 1 92 ? 0.528 11.621 -0.716 1.00 92.38 92 ALA A N 1
ATOM 656 C CA . ALA A 1 92 ? -0.895 11.451 -0.998 1.00 92.38 92 ALA A CA 1
ATOM 657 C C . ALA A 1 92 ? -1.325 12.243 -2.244 1.00 92.38 92 ALA A C 1
ATOM 659 O O . ALA A 1 92 ? -1.954 11.675 -3.131 1.00 92.38 92 ALA A O 1
ATOM 660 N N . ASP A 1 93 ? -0.886 13.496 -2.382 1.00 92.38 93 ASP A N 1
ATOM 661 C CA . ASP A 1 93 ? -1.154 14.322 -3.566 1.00 92.38 93 ASP A CA 1
ATOM 662 C C . ASP A 1 93 ? -0.569 13.690 -4.840 1.00 92.38 93 ASP A C 1
ATOM 664 O O . ASP A 1 93 ? -1.196 13.673 -5.901 1.00 92.38 93 ASP A O 1
ATOM 668 N N . ARG A 1 94 ? 0.639 13.117 -4.741 1.00 91.81 94 ARG A N 1
ATOM 669 C CA . ARG A 1 94 ? 1.287 12.428 -5.864 1.00 91.81 94 ARG A CA 1
ATOM 670 C C . ARG A 1 94 ? 0.592 11.117 -6.239 1.00 91.81 94 ARG A C 1
ATOM 672 O O . ARG A 1 94 ? 0.574 10.745 -7.411 1.00 91.81 94 ARG A O 1
ATOM 679 N N . ILE A 1 95 ? 0.075 10.397 -5.250 1.00 92.12 95 ILE A N 1
ATOM 680 C CA . ILE A 1 95 ? -0.733 9.190 -5.441 1.00 92.12 95 ILE A CA 1
ATOM 681 C C . ILE A 1 95 ? -2.055 9.560 -6.116 1.00 92.12 95 ILE A C 1
ATOM 683 O O . ILE A 1 95 ? -2.478 8.867 -7.039 1.00 92.12 95 ILE A O 1
ATOM 687 N N . GLU A 1 96 ? -2.673 10.671 -5.717 1.00 90.62 96 GLU A N 1
ATOM 688 C CA . GLU A 1 96 ? -3.917 11.149 -6.316 1.00 90.62 96 GLU A CA 1
ATOM 689 C C . GLU A 1 96 ? -3.721 11.488 -7.796 1.00 90.62 96 GLU A C 1
ATOM 691 O O . GLU A 1 96 ? -4.472 11.003 -8.639 1.00 90.62 96 GLU A O 1
ATOM 696 N N . SER A 1 97 ? -2.638 12.197 -8.135 1.00 90.75 97 SER A N 1
ATOM 697 C CA . SER A 1 97 ? -2.318 12.531 -9.529 1.00 90.75 97 SER A CA 1
ATOM 698 C C . SER A 1 97 ? -2.046 11.304 -10.409 1.00 90.75 97 SER A C 1
ATOM 700 O O . SER A 1 97 ? -2.049 11.401 -11.632 1.00 90.75 97 SER A O 1
ATOM 702 N N . ALA A 1 98 ? -1.753 10.138 -9.821 1.00 89.44 98 ALA A N 1
ATOM 703 C CA . ALA A 1 98 ? -1.533 8.911 -10.586 1.00 89.44 98 ALA A CA 1
ATOM 704 C C . ALA A 1 98 ? -2.839 8.318 -11.141 1.00 89.44 98 ALA A C 1
ATOM 706 O O . ALA A 1 98 ? -2.784 7.541 -12.092 1.00 89.44 98 ALA A O 1
ATOM 707 N N . LYS A 1 99 ? -4.002 8.707 -10.600 1.00 87.81 99 LYS A N 1
ATOM 708 C CA . LYS A 1 99 ? -5.318 8.309 -11.125 1.00 87.81 99 LYS A CA 1
ATOM 709 C C . LYS A 1 99 ? -5.617 8.905 -12.503 1.00 87.81 99 LYS A C 1
ATOM 711 O O . LYS A 1 99 ? -6.448 8.360 -13.218 1.00 87.81 99 LYS A O 1
ATOM 716 N N . ASP A 1 100 ? -4.927 9.981 -12.879 1.00 89.62 100 ASP A N 1
ATOM 717 C CA . ASP A 1 100 ? -5.090 10.639 -14.180 1.00 89.62 100 ASP A CA 1
ATOM 718 C C . ASP A 1 100 ? -4.328 9.925 -15.312 1.00 89.62 100 ASP A C 1
ATOM 720 O O . ASP A 1 100 ? -4.433 10.303 -16.481 1.00 89.62 100 ASP A O 1
ATOM 724 N N . LEU A 1 101 ? -3.529 8.901 -14.988 1.00 89.62 101 LEU A N 1
ATOM 725 C CA . LEU A 1 101 ? -2.803 8.124 -15.986 1.00 89.62 101 LEU A CA 1
ATOM 726 C C . LEU A 1 101 ? -3.765 7.193 -16.747 1.00 89.62 101 LEU A C 1
ATOM 728 O O . LEU A 1 101 ? -4.565 6.499 -16.121 1.00 89.62 101 LEU A O 1
ATOM 732 N N . PRO A 1 102 ? -3.652 7.100 -18.087 1.00 85.50 102 PRO A N 1
ATOM 733 C CA . PRO A 1 102 ? -4.604 6.361 -18.923 1.00 85.50 102 PRO A CA 1
ATOM 734 C C . PRO A 1 102 ? -4.660 4.857 -18.617 1.00 85.50 102 PRO A C 1
ATOM 736 O O . PRO A 1 102 ? -5.696 4.230 -18.826 1.00 85.50 102 PRO A O 1
ATOM 739 N N . ASP A 1 103 ? -3.568 4.293 -18.096 1.00 85.62 103 ASP A N 1
ATO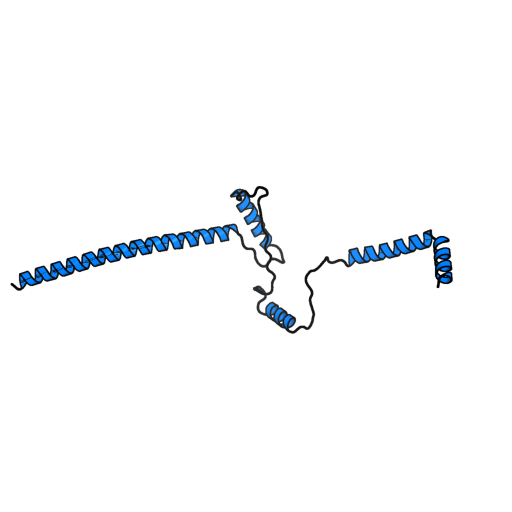M 740 C CA . ASP A 1 103 ? -3.438 2.863 -17.795 1.00 85.62 103 ASP A CA 1
ATOM 741 C C . ASP A 1 103 ? -3.735 2.519 -16.321 1.00 85.62 103 ASP A C 1
ATOM 743 O O . ASP A 1 103 ? -3.577 1.371 -15.905 1.00 85.62 103 ASP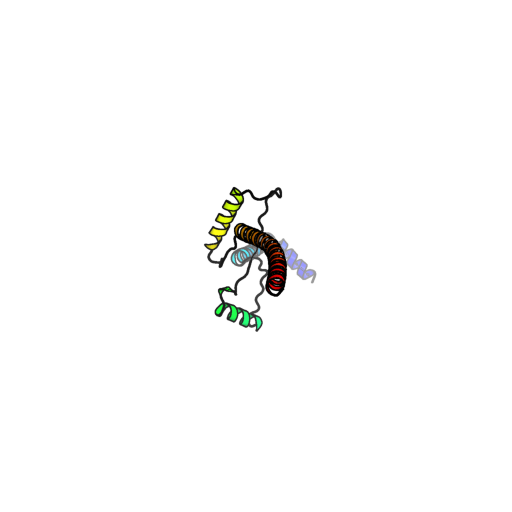 A O 1
ATOM 747 N N . VAL A 1 104 ? -4.144 3.495 -15.501 1.00 87.50 104 VAL A N 1
ATOM 748 C CA . VAL A 1 104 ? -4.373 3.305 -14.062 1.00 87.50 104 VAL A CA 1
ATOM 749 C C . VAL A 1 104 ? -5.869 3.281 -13.765 1.00 87.50 104 VAL A C 1
ATOM 751 O O . VAL A 1 104 ? -6.555 4.294 -13.815 1.00 87.50 104 VAL A O 1
ATOM 754 N N . SER A 1 105 ? -6.388 2.109 -13.393 1.00 86.25 105 SER A N 1
ATOM 755 C CA . SER A 1 105 ? -7.807 1.942 -13.042 1.00 86.25 105 SER A CA 1
ATOM 756 C C . SER A 1 105 ? -8.148 2.354 -11.606 1.00 86.25 105 SER A C 1
ATOM 758 O O . SER A 1 105 ? -9.322 2.491 -11.263 1.00 86.25 105 SER A O 1
ATOM 760 N N . GLY A 1 106 ? -7.145 2.496 -10.739 1.00 87.50 106 GLY A N 1
ATOM 761 C CA . GLY A 1 106 ? -7.332 2.867 -9.342 1.00 87.50 106 GLY A CA 1
ATOM 762 C C . GLY A 1 106 ? -6.021 2.888 -8.571 1.00 87.50 106 GLY A C 1
ATOM 763 O O . GLY A 1 106 ? -5.072 2.183 -8.911 1.00 87.50 106 GLY A O 1
ATOM 764 N N . VAL A 1 107 ? -5.986 3.702 -7.519 1.00 91.06 107 VAL A N 1
ATOM 765 C CA . VAL A 1 107 ? -4.837 3.823 -6.621 1.00 91.06 107 VAL A CA 1
ATOM 766 C C . VAL A 1 107 ? -5.342 3.886 -5.186 1.00 91.06 107 VAL A C 1
ATOM 768 O O . VAL A 1 107 ? -6.355 4.533 -4.910 1.00 91.06 107 VAL A O 1
ATOM 771 N N . THR A 1 108 ? -4.634 3.212 -4.284 1.00 90.44 108 THR A N 1
ATOM 772 C CA . THR A 1 108 ? -4.926 3.200 -2.849 1.00 90.44 108 THR A CA 1
ATOM 773 C C . THR A 1 108 ? -3.924 4.085 -2.125 1.00 90.44 108 THR A C 1
ATOM 775 O O . THR A 1 108 ? -2.717 3.876 -2.249 1.00 90.44 108 THR A O 1
ATOM 778 N N . ASP A 1 109 ? -4.415 5.041 -1.339 1.00 91.12 109 ASP A N 1
ATOM 779 C CA . ASP A 1 109 ? -3.569 5.811 -0.433 1.00 91.12 109 ASP A CA 1
ATOM 780 C C . ASP A 1 109 ? -3.268 4.985 0.838 1.00 91.12 109 ASP A C 1
ATOM 782 O O . ASP A 1 109 ? -4.190 4.607 1.578 1.00 91.12 109 ASP A O 1
ATOM 786 N N . PRO A 1 110 ? -1.988 4.676 1.117 1.00 91.50 110 PRO A N 1
ATOM 787 C CA . PRO A 1 110 ? -1.616 3.887 2.283 1.00 91.50 110 PRO A CA 1
ATOM 788 C C . PRO A 1 110 ? -1.887 4.616 3.605 1.00 91.50 110 PRO A C 1
ATOM 790 O O . PRO A 1 110 ? -2.141 3.955 4.612 1.00 91.50 110 PRO A O 1
ATOM 793 N N . PHE A 1 111 ? -1.861 5.953 3.636 1.00 92.81 111 PHE A N 1
ATOM 794 C CA . PHE A 1 111 ? -2.007 6.707 4.883 1.00 92.81 111 PHE A CA 1
ATOM 795 C C . PHE A 1 111 ? -3.459 6.763 5.359 1.00 92.81 111 PHE A C 1
ATOM 797 O O . PHE A 1 111 ? -3.717 6.544 6.544 1.00 92.81 111 PHE A O 1
ATOM 804 N N . SER A 1 112 ? -4.417 6.987 4.456 1.00 91.56 112 SER A N 1
ATOM 805 C CA . SER A 1 112 ? -5.845 6.861 4.779 1.00 91.56 112 SER A CA 1
ATOM 806 C C . SER A 1 112 ? -6.225 5.430 5.162 1.00 91.56 112 SER A C 1
ATOM 808 O O . SER A 1 112 ? -6.959 5.237 6.132 1.00 91.56 112 SER A O 1
ATOM 810 N N . THR A 1 113 ? -5.665 4.429 4.474 1.00 92.50 113 THR A N 1
ATOM 811 C CA . THR A 1 113 ? -5.876 3.010 4.804 1.00 92.50 113 THR A CA 1
ATOM 812 C C . THR A 1 113 ? -5.379 2.680 6.216 1.00 92.50 113 THR A C 1
ATOM 814 O O . THR A 1 113 ? -6.100 2.058 6.998 1.00 92.50 113 THR A O 1
ATOM 817 N N . GLU A 1 114 ? -4.177 3.135 6.586 1.00 93.44 114 GLU A N 1
ATOM 818 C CA . GLU A 1 114 ? -3.632 2.920 7.932 1.00 93.44 114 GLU A CA 1
ATOM 819 C C . GLU A 1 114 ? -4.433 3.669 9.001 1.00 93.44 114 GLU A C 1
ATOM 821 O O . GLU A 1 114 ? -4.719 3.114 10.063 1.00 93.44 114 GLU A O 1
ATOM 826 N N . LYS A 1 115 ? -4.870 4.901 8.710 1.00 94.12 115 LYS A N 1
ATOM 827 C CA . LYS A 1 115 ? -5.756 5.643 9.609 1.00 94.12 115 LYS A CA 1
ATOM 828 C C . LYS A 1 115 ? -7.063 4.888 9.852 1.00 94.12 115 LYS A C 1
ATOM 830 O O . LYS A 1 115 ? -7.461 4.728 11.002 1.00 94.12 115 LYS A O 1
ATOM 835 N N . GLN A 1 116 ? -7.706 4.388 8.798 1.00 96.44 116 GLN A N 1
ATOM 836 C CA . GLN A 1 116 ? -8.939 3.613 8.923 1.00 96.44 116 GLN A CA 1
ATOM 837 C C . GLN A 1 116 ? -8.726 2.353 9.772 1.00 96.44 116 GLN A C 1
ATOM 839 O O . GLN A 1 116 ? -9.550 2.048 10.633 1.00 96.44 116 GLN A O 1
ATOM 844 N N . ARG A 1 117 ? -7.610 1.643 9.571 1.00 97.50 117 ARG A N 1
ATOM 845 C CA . ARG A 1 117 ? -7.246 0.469 10.375 1.00 97.50 117 ARG A CA 1
ATOM 846 C C . ARG A 1 117 ? -7.081 0.829 11.856 1.00 97.50 117 ARG A C 1
ATOM 848 O O . ARG A 1 117 ? -7.589 0.111 12.718 1.00 97.50 117 ARG A O 1
ATOM 855 N N . ALA A 1 118 ? -6.394 1.931 12.155 1.00 97.19 118 ALA A N 1
ATOM 856 C CA . ALA A 1 118 ? -6.204 2.418 13.519 1.00 97.19 118 ALA A CA 1
ATOM 857 C C . ALA A 1 118 ? -7.535 2.826 14.175 1.00 97.19 118 ALA A C 1
ATOM 859 O O . ALA A 1 118 ? -7.813 2.420 15.304 1.00 97.19 118 ALA A O 1
ATOM 860 N N . ASP A 1 119 ? -8.391 3.548 13.448 1.00 97.69 119 ASP A N 1
ATOM 86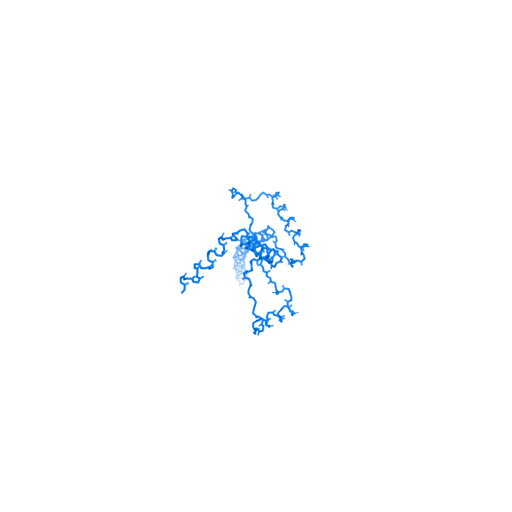1 C CA . ASP A 1 119 ? -9.709 3.971 13.926 1.00 97.69 119 ASP A CA 1
ATOM 862 C C . ASP A 1 119 ? -10.608 2.747 14.220 1.00 97.69 119 ASP A C 1
ATOM 864 O O . ASP A 1 119 ? -11.253 2.676 15.267 1.00 97.69 119 ASP A O 1
ATOM 868 N N . GLN A 1 120 ? -10.602 1.729 13.350 1.00 97.81 120 GLN A N 1
ATOM 869 C CA . GLN A 1 120 ? -11.319 0.463 13.571 1.00 97.81 120 GLN A CA 1
ATOM 870 C C . GLN A 1 120 ? -10.787 -0.302 14.788 1.00 97.81 120 GLN A C 1
ATOM 872 O O . GLN A 1 120 ? -11.563 -0.834 15.584 1.00 97.81 120 GLN A O 1
ATOM 877 N N . GLN A 1 121 ? -9.466 -0.340 14.968 1.00 98.19 121 GLN A N 1
ATOM 878 C CA . GLN A 1 121 ? -8.854 -0.965 16.136 1.00 98.19 121 GLN A CA 1
ATOM 879 C C . GLN A 1 121 ? -9.281 -0.267 17.433 1.00 98.19 121 GLN A C 1
ATOM 881 O O . GLN A 1 121 ? -9.562 -0.943 18.427 1.00 98.19 121 GLN A O 1
ATOM 886 N N . GLN A 1 122 ? -9.370 1.065 17.421 1.00 98.06 122 GLN A N 1
ATOM 887 C CA . GLN A 1 122 ? -9.850 1.832 18.566 1.00 98.06 122 GLN A CA 1
ATOM 888 C C . GLN A 1 122 ? -11.316 1.515 18.876 1.00 98.06 122 GLN A C 1
ATOM 890 O O . GLN A 1 122 ? -11.646 1.229 20.024 1.00 98.06 122 GLN A O 1
ATOM 895 N N . GLN A 1 123 ? -12.181 1.458 17.858 1.00 98.31 123 GLN A N 1
ATOM 896 C CA . GLN A 1 123 ? -13.593 1.095 18.034 1.00 98.31 123 GLN A CA 1
ATOM 897 C C . GLN A 1 123 ? -13.771 -0.287 18.674 1.00 98.31 123 GLN A C 1
ATOM 899 O O . GLN A 1 123 ? -14.645 -0.464 19.523 1.00 98.31 123 GLN A O 1
ATOM 904 N N . ILE A 1 124 ? -12.935 -1.263 18.306 1.00 98.44 124 ILE A N 1
ATOM 905 C CA . ILE A 1 124 ? -12.953 -2.598 18.920 1.00 98.44 124 ILE A CA 1
ATOM 906 C C . ILE A 1 124 ? -12.571 -2.516 20.402 1.00 98.44 124 ILE A C 1
ATOM 908 O O . ILE A 1 124 ? -13.231 -3.132 21.241 1.00 98.44 124 ILE A O 1
ATOM 912 N N . THR A 1 125 ? -11.523 -1.762 20.736 1.00 98.38 125 THR A N 1
ATOM 913 C CA . THR A 1 125 ? -11.080 -1.568 22.124 1.00 98.38 125 THR A CA 1
ATOM 914 C C . THR A 1 125 ? -12.166 -0.893 22.962 1.00 98.38 125 THR A C 1
ATOM 916 O O . THR A 1 125 ? -12.534 -1.405 24.022 1.00 98.38 125 THR A O 1
ATOM 919 N N . ASP A 1 126 ? -12.745 0.195 22.457 1.00 98.38 126 ASP A N 1
ATOM 920 C CA . ASP A 1 126 ? -13.804 0.942 23.135 1.00 98.38 126 ASP A CA 1
ATOM 921 C C . ASP A 1 126 ? -15.074 0.096 23.296 1.00 98.38 126 ASP A C 1
ATOM 923 O O . ASP A 1 126 ? -15.712 0.106 24.350 1.00 98.38 126 ASP A O 1
ATOM 927 N N . GLY A 1 127 ? -15.437 -0.674 22.266 1.00 98.50 127 GLY A N 1
ATOM 928 C CA . GLY A 1 127 ? -16.568 -1.597 22.302 1.00 98.50 127 GLY A CA 1
ATOM 929 C C . GLY A 1 127 ? -16.405 -2.666 23.381 1.00 98.50 127 GLY A C 1
ATOM 930 O O . GLY A 1 127 ? -17.339 -2.920 24.139 1.00 98.50 127 GLY A O 1
ATOM 931 N N . ARG A 1 128 ? -15.203 -3.240 23.519 1.00 98.38 128 ARG A N 1
ATOM 932 C CA . ARG A 1 128 ? -14.898 -4.202 24.590 1.00 98.38 128 ARG A CA 1
ATOM 933 C C . ARG A 1 128 ? -15.017 -3.572 25.973 1.00 98.38 128 ARG A C 1
ATOM 935 O O . ARG A 1 128 ? -15.636 -4.170 26.846 1.00 98.38 128 ARG A O 1
ATOM 942 N N . ALA A 1 129 ? -14.489 -2.363 26.162 1.00 98.44 129 ALA A N 1
ATOM 943 C CA . ALA A 1 129 ? -14.608 -1.651 27.434 1.00 98.44 129 ALA A CA 1
ATOM 944 C C . ALA A 1 129 ? -16.078 -1.385 27.807 1.00 98.44 129 ALA A C 1
ATOM 946 O O . ALA A 1 129 ? -16.474 -1.598 28.953 1.00 98.44 129 ALA A O 1
ATOM 947 N N . LYS A 1 130 ? -16.906 -0.989 26.831 1.00 98.44 130 LYS A N 1
ATOM 948 C CA . LYS A 1 130 ? -18.351 -0.791 27.025 1.00 98.44 130 LYS A CA 1
ATOM 949 C C . LYS A 1 130 ? -19.074 -2.080 27.401 1.00 98.44 130 LYS A C 1
ATOM 951 O O . LYS A 1 130 ? -19.919 -2.038 28.286 1.00 98.44 130 LYS A O 1
ATOM 956 N N . ILE A 1 131 ? -18.741 -3.206 26.767 1.00 98.56 131 ILE A N 1
ATOM 957 C CA . ILE A 1 131 ? -19.323 -4.511 27.111 1.00 98.56 131 ILE A CA 1
ATOM 958 C C . ILE A 1 131 ? -18.988 -4.867 28.559 1.00 98.56 131 ILE A C 1
ATOM 960 O O . ILE A 1 131 ? -19.894 -5.173 29.321 1.00 98.56 131 ILE A O 1
ATOM 964 N N . THR A 1 132 ? -17.723 -4.748 28.967 1.00 98.50 132 THR A N 1
ATOM 965 C CA . 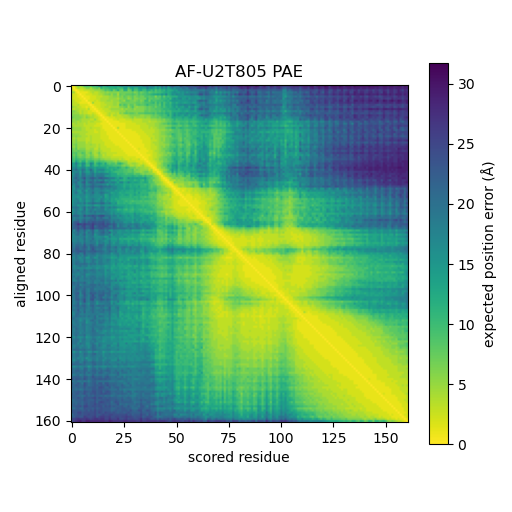THR A 1 132 ? -17.318 -5.020 30.355 1.00 98.50 132 THR A CA 1
ATOM 966 C C . THR A 1 132 ? -18.072 -4.140 31.354 1.00 98.50 132 THR A C 1
ATOM 968 O O . THR A 1 132 ? -18.557 -4.637 32.368 1.00 98.50 132 THR A O 1
ATOM 971 N N . ALA A 1 133 ? -18.209 -2.843 31.063 1.00 98.31 133 ALA A N 1
ATOM 972 C CA . ALA A 1 133 ? -18.959 -1.923 31.915 1.00 98.31 133 ALA A CA 1
ATOM 973 C C . ALA A 1 133 ? -20.455 -2.275 31.980 1.00 98.31 133 ALA A C 1
ATOM 975 O O . ALA A 1 133 ? -21.038 -2.263 33.062 1.00 98.31 133 ALA A O 1
ATOM 976 N N . ALA A 1 134 ? -21.067 -2.623 30.846 1.00 98.31 134 ALA A N 1
ATOM 977 C CA . ALA A 1 134 ? -22.466 -3.032 30.781 1.00 98.31 134 ALA A CA 1
ATOM 978 C C . ALA A 1 134 ? -22.715 -4.337 31.552 1.00 98.31 134 ALA A C 1
ATOM 980 O O . ALA A 1 134 ? -23.694 -4.423 32.286 1.00 98.31 134 ALA A O 1
ATOM 981 N N . THR A 1 135 ? -21.817 -5.321 31.457 1.00 98.38 135 THR A N 1
ATOM 982 C CA . THR A 1 135 ? -21.905 -6.561 32.242 1.00 98.38 135 THR A CA 1
ATOM 983 C C . THR A 1 135 ? -21.859 -6.271 33.741 1.00 98.38 135 THR A C 1
ATOM 985 O O . THR A 1 135 ? -22.731 -6.727 34.469 1.00 98.38 135 THR A O 1
ATOM 988 N N . ALA A 1 136 ? -20.927 -5.430 34.201 1.00 98.12 136 ALA A N 1
ATOM 989 C CA . ALA A 1 136 ? -20.855 -5.054 35.615 1.00 98.12 136 ALA A CA 1
ATOM 990 C C . ALA A 1 136 ? -22.129 -4.335 36.106 1.00 98.12 136 ALA A C 1
ATOM 992 O O . ALA A 1 136 ? -22.560 -4.528 37.242 1.00 98.12 136 ALA A O 1
ATOM 993 N N . GLN A 1 137 ? -22.751 -3.515 35.252 1.00 98.06 137 GLN A N 1
ATOM 994 C CA . GLN A 1 137 ? -24.035 -2.876 35.557 1.00 98.06 137 GLN A CA 1
ATOM 995 C C . GLN A 1 137 ? -25.188 -3.884 35.624 1.00 98.06 137 GLN A C 1
ATOM 997 O O . GLN A 1 137 ? -26.049 -3.745 36.491 1.00 98.06 137 GLN A O 1
ATOM 1002 N N . LEU A 1 138 ? -25.207 -4.890 34.745 1.00 98.31 138 LEU A N 1
ATOM 1003 C CA . LEU A 1 138 ? -26.200 -5.966 34.784 1.00 98.31 138 LEU A CA 1
ATOM 1004 C C . LEU A 1 138 ? -26.075 -6.793 36.066 1.00 98.31 138 LEU A C 1
ATOM 1006 O O . LEU A 1 138 ? -27.088 -7.034 36.716 1.00 98.31 138 LEU A O 1
ATOM 1010 N N . ASP A 1 139 ? -24.855 -7.143 36.475 1.00 98.06 139 ASP A N 1
ATOM 1011 C CA . ASP A 1 139 ? -24.610 -7.894 37.713 1.00 98.06 139 ASP A CA 1
ATOM 1012 C C . ASP A 1 139 ? -25.072 -7.104 38.955 1.00 98.06 139 ASP A C 1
ATOM 1014 O O . ASP A 1 139 ? -25.734 -7.637 39.853 1.00 98.06 139 ASP A O 1
ATOM 1018 N N . ALA A 1 140 ? -24.781 -5.799 38.991 1.00 97.88 140 ALA A N 1
ATOM 1019 C CA . ALA A 1 140 ? -25.246 -4.911 40.055 1.00 97.88 140 ALA A CA 1
ATOM 1020 C C . ALA A 1 140 ? -26.780 -4.766 40.066 1.00 97.88 140 ALA A C 1
ATOM 1022 O O . ALA A 1 140 ? -27.401 -4.820 41.129 1.00 97.88 140 ALA A O 1
ATOM 1023 N N . GLY A 1 141 ? -27.397 -4.621 38.890 1.00 98.00 141 GLY A N 1
ATOM 1024 C CA . GLY A 1 141 ? -28.851 -4.561 38.739 1.00 98.00 141 GLY A CA 1
ATOM 1025 C C . GLY A 1 141 ? -29.539 -5.850 39.189 1.00 98.00 141 GLY A C 1
ATOM 1026 O O . GLY A 1 141 ? -30.534 -5.783 39.907 1.00 98.00 141 GLY A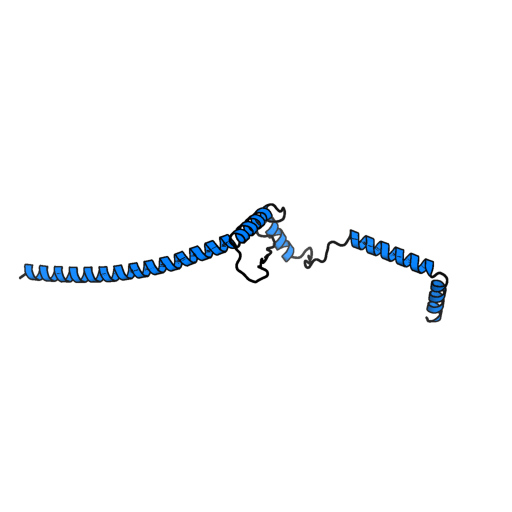 O 1
ATOM 1027 N N . GLN A 1 142 ? -28.979 -7.013 38.845 1.00 97.94 142 GLN A N 1
ATOM 1028 C CA . GLN A 1 142 ? -29.489 -8.311 39.290 1.00 97.94 142 GLN A CA 1
ATOM 1029 C C . GLN A 1 142 ? -29.455 -8.422 40.816 1.00 97.94 142 GLN A C 1
ATOM 1031 O O . GLN A 1 142 ? -30.466 -8.749 41.430 1.00 97.94 142 GLN A O 1
ATOM 1036 N N . THR A 1 143 ? -28.338 -8.034 41.437 1.00 97.88 143 THR A N 1
ATOM 1037 C CA . THR A 1 143 ? -28.204 -8.019 42.903 1.00 97.88 143 THR A CA 1
ATOM 1038 C C . THR A 1 143 ? -29.278 -7.143 43.563 1.00 97.88 143 THR A C 1
ATOM 1040 O O . THR A 1 143 ? -29.829 -7.491 44.608 1.00 97.88 143 THR A O 1
ATOM 1043 N N . GLN A 1 144 ? -29.607 -6.000 42.953 1.00 97.56 144 GLN A N 1
ATOM 1044 C CA . GLN A 1 144 ? -30.638 -5.096 43.458 1.00 97.56 144 GLN A CA 1
ATOM 1045 C C . GLN A 1 144 ? -32.057 -5.670 43.300 1.00 97.56 144 GLN A C 1
ATOM 1047 O O . GLN A 1 144 ? -32.885 -5.483 44.194 1.00 97.56 144 GLN A O 1
ATOM 1052 N N . LEU A 1 145 ? -32.341 -6.377 42.200 1.00 97.94 145 LEU A N 1
ATOM 1053 C CA . LEU A 1 145 ? -33.617 -7.072 41.998 1.00 97.94 145 LEU A CA 1
ATOM 1054 C C . LEU A 1 145 ? -33.804 -8.213 43.001 1.00 97.94 145 LEU A C 1
ATOM 1056 O O . LEU A 1 145 ? -34.883 -8.339 43.582 1.00 97.94 145 LEU A O 1
ATOM 1060 N N . ASP A 1 146 ? -32.754 -8.995 43.250 1.00 98.00 146 ASP A N 1
ATOM 1061 C CA . ASP A 1 146 ? -32.778 -10.086 44.227 1.00 98.00 146 ASP A CA 1
ATOM 1062 C C . ASP A 1 146 ? -33.059 -9.539 45.638 1.00 98.00 146 ASP A C 1
ATOM 1064 O O . ASP A 1 146 ? -33.941 -10.031 46.346 1.00 98.00 146 ASP A O 1
ATOM 1068 N N . ALA A 1 147 ? -32.382 -8.449 46.020 1.00 97.50 147 ALA A N 1
ATOM 1069 C CA . ALA A 1 147 ? -32.609 -7.775 47.297 1.00 97.50 147 ALA A CA 1
ATOM 1070 C C . ALA A 1 147 ? -34.033 -7.201 47.423 1.00 97.50 147 ALA A C 1
ATOM 1072 O O . ALA A 1 147 ? -34.658 -7.335 48.475 1.00 97.50 147 ALA A O 1
ATOM 1073 N N . GLY A 1 148 ? -34.561 -6.582 46.363 1.00 97.88 148 GLY A N 1
ATOM 1074 C CA . GLY A 1 148 ? -35.930 -6.060 46.341 1.00 97.88 148 GLY A CA 1
ATOM 1075 C C . GLY A 1 148 ? -36.986 -7.164 46.444 1.00 97.88 148 GLY A C 1
ATOM 1076 O O . GLY A 1 148 ? -37.970 -7.006 47.164 1.00 97.88 148 GLY A O 1
ATOM 1077 N N . THR A 1 149 ? -36.757 -8.305 45.791 1.00 97.94 149 THR A N 1
ATOM 1078 C CA . THR A 1 149 ? -37.647 -9.475 45.860 1.00 97.94 149 THR A CA 1
ATOM 1079 C C . THR A 1 149 ? -37.703 -10.033 47.281 1.00 97.94 149 THR A C 1
ATOM 1081 O O 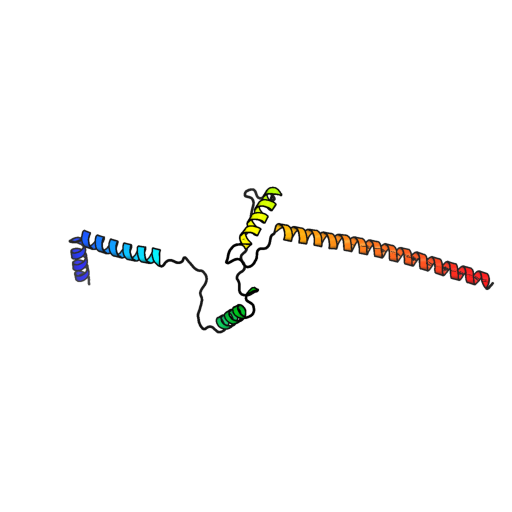. THR A 1 149 ? -38.790 -10.191 47.831 1.00 97.94 149 THR A O 1
ATOM 1084 N N . ALA A 1 150 ? -36.547 -10.213 47.928 1.00 97.12 150 ALA A N 1
ATOM 1085 C CA . ALA A 1 150 ? -36.480 -10.669 49.317 1.00 97.12 150 ALA A CA 1
ATOM 1086 C C . ALA A 1 150 ? -37.195 -9.711 50.294 1.00 97.12 150 ALA A C 1
ATOM 1088 O O . ALA A 1 150 ? -37.841 -10.148 51.247 1.00 97.12 150 ALA A O 1
ATOM 1089 N N . GLN A 1 151 ? -37.113 -8.395 50.061 1.00 97.12 151 GLN A N 1
ATOM 1090 C CA . GLN A 1 151 ? -37.835 -7.399 50.862 1.00 97.12 151 GLN A CA 1
ATOM 1091 C C . GLN A 1 151 ? -39.356 -7.485 50.676 1.00 97.12 151 GLN A C 1
ATOM 1093 O O . GLN A 1 151 ? -40.090 -7.376 51.659 1.00 97.12 151 GLN A O 1
ATOM 1098 N N . LEU A 1 152 ? -39.833 -7.690 49.443 1.00 97.25 152 LEU A N 1
ATOM 1099 C CA . LEU A 1 152 ? -41.260 -7.866 49.157 1.00 97.25 152 LEU A CA 1
ATOM 1100 C C . LEU A 1 152 ? -41.815 -9.131 49.817 1.00 97.25 152 LEU A C 1
ATOM 1102 O O . LEU A 1 152 ? -42.873 -9.074 50.438 1.00 97.25 152 LEU A O 1
ATOM 1106 N N . GLU A 1 153 ? -41.087 -10.246 49.737 1.00 96.94 153 GLU A N 1
ATOM 1107 C CA . GLU A 1 153 ? -41.462 -11.496 50.408 1.00 96.94 153 GLU A CA 1
ATOM 1108 C C . GLU A 1 153 ? -41.552 -11.315 51.930 1.00 96.94 153 GLU A C 1
ATOM 1110 O O . GLU A 1 153 ? -42.528 -11.740 52.551 1.00 96.94 153 GLU A O 1
ATOM 1115 N N . ALA A 1 154 ? -40.580 -10.622 52.534 1.00 96.19 154 ALA A N 1
ATOM 1116 C CA . ALA A 1 154 ? -40.594 -10.326 53.964 1.00 96.19 154 ALA A CA 1
ATOM 1117 C C . ALA A 1 154 ? -41.778 -9.428 54.372 1.00 96.19 154 ALA A C 1
ATOM 1119 O O . ALA A 1 154 ? -42.397 -9.665 55.409 1.00 96.19 154 ALA A O 1
ATOM 1120 N N . ALA A 1 155 ? -42.112 -8.416 53.566 1.00 96.31 155 ALA A N 1
ATOM 1121 C CA . ALA A 1 155 ? -43.253 -7.537 53.819 1.00 96.31 155 ALA A CA 1
ATOM 1122 C C . ALA A 1 155 ? -44.596 -8.275 53.682 1.00 96.31 155 ALA A C 1
ATOM 1124 O O . ALA A 1 155 ? -45.491 -8.072 54.500 1.00 96.31 155 ALA A O 1
ATOM 1125 N N . GLN A 1 156 ? -44.728 -9.163 52.692 1.00 95.75 156 GLN A N 1
ATOM 1126 C CA . GLN A 1 156 ? -45.921 -9.995 52.522 1.00 95.75 156 GLN A CA 1
ATOM 1127 C C . GLN A 1 156 ? -46.121 -10.934 53.719 1.00 95.75 156 GLN A C 1
ATOM 1129 O O . GLN A 1 156 ? -47.212 -10.991 54.278 1.00 95.75 156 GLN A O 1
ATOM 1134 N N . ALA A 1 157 ? -45.054 -11.590 54.185 1.00 95.19 157 ALA A N 1
ATOM 1135 C CA . ALA A 1 157 ? -45.113 -12.457 55.361 1.00 95.19 157 ALA A CA 1
ATOM 1136 C C . ALA A 1 157 ? -45.535 -11.715 56.645 1.00 95.19 157 ALA A C 1
ATOM 1138 O O . ALA A 1 157 ? -46.151 -12.317 57.520 1.00 95.19 157 ALA A O 1
ATOM 1139 N N . GLN A 1 158 ? -45.218 -10.420 56.767 1.00 93.94 158 GLN A N 1
ATOM 1140 C CA . GLN A 1 158 ? -45.681 -9.581 57.881 1.00 93.94 158 GLN A CA 1
ATOM 1141 C C . GLN A 1 158 ? -47.158 -9.189 57.768 1.00 93.94 158 GLN A C 1
ATOM 1143 O O . GLN A 1 158 ? -47.794 -8.989 58.796 1.00 93.94 158 GLN A O 1
ATOM 1148 N N . LEU A 1 159 ? -47.693 -9.043 56.551 1.00 93.50 159 LEU A N 1
ATOM 1149 C CA . LEU A 1 159 ? -49.107 -8.723 56.321 1.00 93.50 159 LEU A CA 1
ATOM 1150 C C . LEU A 1 159 ? -50.031 -9.921 56.565 1.00 93.50 159 LEU A C 1
ATOM 1152 O O . LEU A 1 159 ? -51.178 -9.726 56.959 1.00 93.50 159 LEU A O 1
ATOM 1156 N N . ASP A 1 160 ? -49.539 -11.136 56.320 1.00 93.56 160 ASP A N 1
ATOM 1157 C CA . ASP A 1 160 ? -50.306 -12.377 56.480 1.00 93.56 160 ASP A CA 1
ATOM 1158 C C . ASP A 1 160 ? -50.325 -12.913 57.933 1.00 93.56 160 ASP A C 1
ATOM 1160 O O . ASP A 1 160 ? -51.017 -13.898 58.207 1.00 93.56 160 ASP A O 1
ATOM 1164 N N .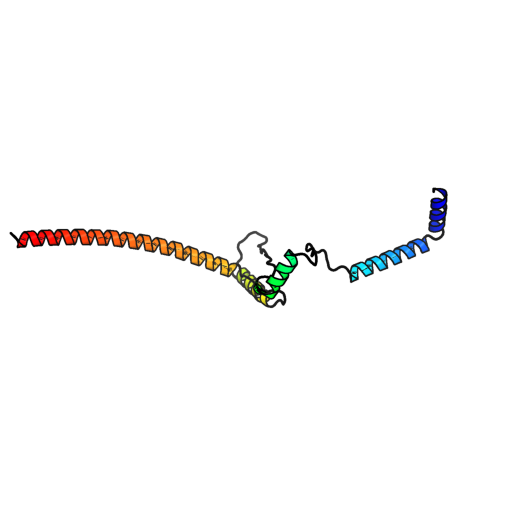 ALA A 1 161 ? -49.571 -12.294 58.853 1.00 81.62 161 ALA A N 1
ATOM 1165 C CA . ALA A 1 161 ? -49.432 -12.679 60.266 1.00 81.62 161 ALA A CA 1
ATOM 1166 C C . ALA A 1 161 ? -50.358 -11.881 61.200 1.00 81.62 161 ALA A C 1
ATOM 1168 O O . ALA A 1 161 ? -50.902 -12.503 62.144 1.00 81.62 161 ALA A O 1
#

Mean predicted aligned error: 12.03 Å

Secondary structure (DSSP, 8-state):
-HHHHHHHHHHHHHTHHHHHHHHHHHHHHHHHHHHHH----------TT-HHHHHHHHHHHH-TTTSS---------SS-PPPPHHHHHHHHHHHHGGGGSTT-S----HHHHHHHHHHHHHHHHHHHHHHHHHHHHHHHHHHHHHHHHHHHHHHHHHH--